Protein AF-A0A418XF45-F1 (afdb_monomer)

Organism: NCBI:txid2320866

Structure (mmCIF, N/CA/C/O backbone):
data_AF-A0A418XF45-F1
#
_entry.id   AF-A0A418XF45-F1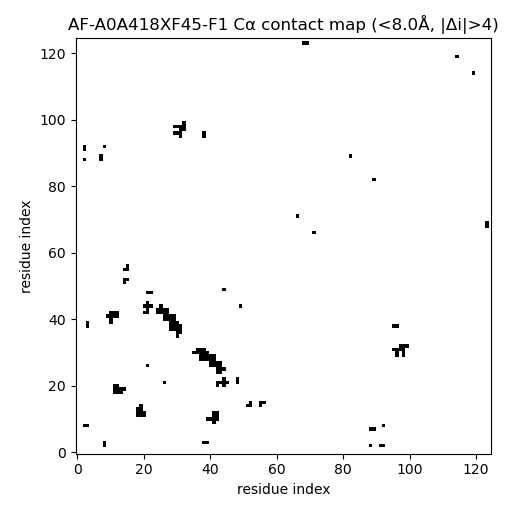
#
loop_
_atom_site.group_PDB
_atom_site.id
_atom_site.type_symbol
_atom_site.label_atom_id
_atom_site.label_alt_id
_atom_site.label_comp_id
_atom_site.label_asym_id
_atom_site.label_entity_id
_atom_site.label_seq_id
_atom_site.pdbx_PDB_ins_code
_atom_site.Cartn_x
_atom_site.Cartn_y
_atom_site.Cartn_z
_atom_site.occupancy
_atom_site.B_iso_or_equiv
_atom_site.auth_seq_id
_atom_site.auth_comp_id
_atom_site.auth_asym_id
_atom_site.auth_atom_id
_atom_site.pdbx_PDB_model_num
ATOM 1 N N . MET A 1 1 ? -7.158 18.958 14.782 1.00 51.38 1 MET A N 1
ATOM 2 C CA . MET A 1 1 ? -7.018 19.181 13.321 1.00 51.38 1 MET A CA 1
ATOM 3 C C . MET A 1 1 ? -7.508 17.939 12.588 1.00 51.38 1 MET A C 1
ATOM 5 O O . MET A 1 1 ? -6.947 16.880 12.859 1.00 51.38 1 MET A O 1
ATOM 9 N N . PRO A 1 2 ? -8.518 18.007 11.702 1.00 59.53 2 PRO A N 1
ATOM 10 C CA . PRO A 1 2 ? -9.042 16.804 11.065 1.00 59.53 2 PRO A CA 1
ATOM 11 C C . PRO A 1 2 ? -8.165 16.421 9.865 1.00 59.53 2 PRO A C 1
ATOM 13 O O . PRO A 1 2 ? -8.329 16.924 8.758 1.00 59.53 2 PRO A O 1
ATOM 16 N N . VAL A 1 3 ? -7.222 15.499 10.081 1.00 66.12 3 VAL A N 1
ATOM 17 C CA . VAL A 1 3 ? -6.449 14.834 9.007 1.00 66.12 3 VAL A CA 1
ATOM 18 C C . VAL A 1 3 ? -7.340 14.031 8.043 1.00 66.12 3 VAL A C 1
ATOM 20 O O . VAL A 1 3 ? -6.906 13.681 6.947 1.00 66.12 3 VAL A O 1
ATOM 23 N N . GLN A 1 4 ? -8.594 13.791 8.438 1.00 63.91 4 GLN A N 1
ATOM 24 C CA . GLN A 1 4 ? -9.606 12.984 7.753 1.00 63.91 4 GLN A CA 1
ATOM 25 C C . GLN A 1 4 ? -10.056 13.550 6.396 1.00 63.91 4 GLN A C 1
ATOM 27 O O . GLN A 1 4 ? -10.511 12.786 5.553 1.00 63.91 4 GLN A O 1
ATOM 32 N N . ASN A 1 5 ? -9.875 14.853 6.148 1.00 62.88 5 ASN A N 1
ATOM 33 C CA . ASN A 1 5 ? -10.313 15.515 4.909 1.00 62.88 5 ASN A CA 1
ATOM 34 C C . ASN A 1 5 ? -9.213 15.610 3.837 1.00 62.88 5 ASN A C 1
ATOM 36 O O . ASN A 1 5 ? -9.321 16.400 2.901 1.00 62.88 5 ASN A O 1
ATOM 40 N N . THR A 1 6 ? -8.128 14.844 3.971 1.00 79.81 6 THR A N 1
ATOM 41 C CA . THR A 1 6 ? -7.023 14.858 3.002 1.00 79.81 6 THR A CA 1
ATOM 42 C C . THR A 1 6 ? -7.075 13.635 2.095 1.00 79.81 6 THR A C 1
ATOM 44 O O . THR A 1 6 ? -7.392 12.536 2.540 1.00 79.81 6 THR A O 1
ATOM 47 N N . VAL A 1 7 ? -6.664 13.787 0.834 1.00 84.06 7 VAL A N 1
ATOM 48 C CA . VAL A 1 7 ? -6.526 12.656 -0.108 1.00 84.06 7 VAL A CA 1
ATOM 49 C C . VAL A 1 7 ? -5.495 11.608 0.340 1.00 84.06 7 VAL A C 1
ATOM 51 O O . VAL A 1 7 ? -5.468 10.504 -0.210 1.00 84.06 7 VAL A O 1
ATOM 54 N N . LEU A 1 8 ? -4.650 11.955 1.320 1.00 87.25 8 LEU A N 1
ATOM 55 C CA . LEU A 1 8 ? -3.663 11.079 1.953 1.00 87.25 8 LEU A CA 1
ATOM 56 C C . LEU A 1 8 ? -4.276 10.212 3.062 1.00 87.25 8 LEU A C 1
ATOM 58 O O . LEU A 1 8 ? -3.712 9.177 3.407 1.00 87.25 8 LEU A O 1
ATOM 62 N N . PHE A 1 9 ? -5.422 10.611 3.619 1.00 90.75 9 PHE A N 1
ATOM 63 C CA . PHE A 1 9 ? -6.143 9.820 4.605 1.00 90.75 9 PHE A CA 1
ATOM 64 C C . PHE A 1 9 ? -6.981 8.755 3.899 1.00 90.75 9 PHE A C 1
ATOM 66 O O . PHE A 1 9 ? -8.007 9.045 3.286 1.00 90.75 9 PHE A O 1
ATOM 73 N N . ARG A 1 10 ? -6.520 7.503 3.962 1.00 92.75 10 ARG A N 1
ATOM 74 C CA . ARG A 1 10 ? -7.161 6.363 3.300 1.00 92.75 10 ARG A CA 1
ATOM 75 C C . ARG A 1 10 ? -7.599 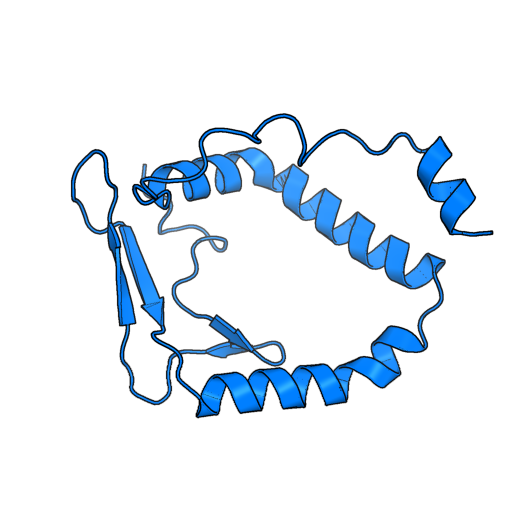5.323 4.319 1.00 92.75 10 ARG A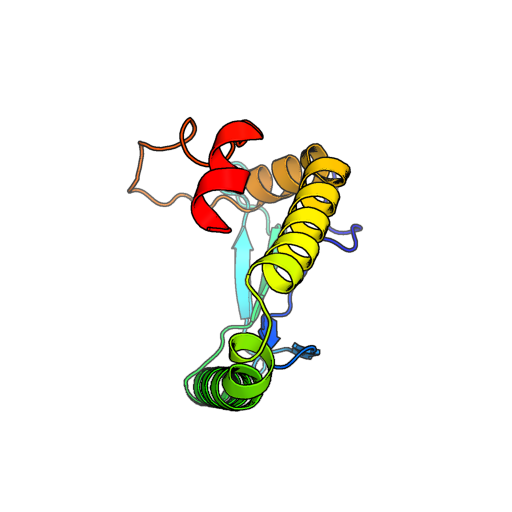 C 1
ATOM 77 O O . ARG A 1 10 ? -6.864 4.997 5.244 1.00 92.75 10 ARG A O 1
ATOM 84 N N . GLN A 1 11 ? -8.802 4.802 4.101 1.00 94.25 11 GLN A N 1
ATOM 85 C CA . GLN A 1 11 ? -9.446 3.761 4.913 1.00 94.25 11 GLN A CA 1
ATOM 86 C C . GLN A 1 11 ? -9.692 2.479 4.094 1.00 94.25 11 GLN A C 1
ATOM 88 O O . GLN A 1 11 ? -10.561 1.668 4.401 1.00 94.25 11 GLN A O 1
ATOM 93 N N . GLN A 1 12 ? -8.932 2.329 3.010 1.00 95.88 12 GLN A N 1
ATOM 94 C CA . GLN A 1 12 ? -8.970 1.237 2.041 1.00 95.88 12 GLN A CA 1
ATOM 95 C C . GLN A 1 12 ? -7.551 0.683 1.886 1.00 95.88 12 GLN A C 1
ATOM 97 O O . GLN A 1 12 ? -6.578 1.399 2.140 1.00 95.88 12 GLN A O 1
ATOM 102 N N . ALA A 1 13 ? -7.422 -0.571 1.461 1.00 96.31 13 ALA A N 1
ATOM 103 C CA . ALA A 1 13 ? -6.133 -1.122 1.050 1.00 96.31 13 ALA A CA 1
ATOM 104 C C . ALA A 1 13 ? -5.893 -0.830 -0.436 1.00 96.31 13 ALA A C 1
ATOM 106 O O . ALA A 1 13 ? -6.848 -0.637 -1.182 1.00 96.31 13 ALA A O 1
ATOM 107 N N . PHE A 1 14 ? -4.630 -0.815 -0.862 1.00 96.81 14 PHE A N 1
ATOM 108 C CA . PHE A 1 14 ? -4.266 -0.642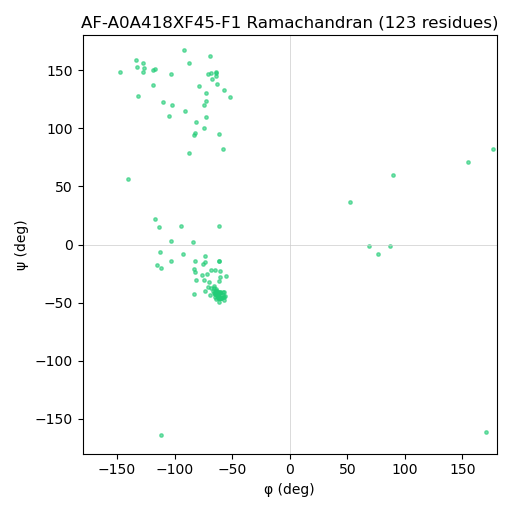 -2.267 1.00 96.81 14 PHE A CA 1
ATOM 109 C C . PHE A 1 14 ? -3.822 -1.985 -2.858 1.00 96.81 14 PHE A C 1
ATOM 111 O O . PHE A 1 14 ? -2.777 -2.505 -2.463 1.00 96.81 14 PHE A O 1
ATOM 118 N N . ILE A 1 15 ? -4.622 -2.564 -3.756 1.00 97.75 15 ILE A N 1
ATOM 119 C CA . ILE A 1 15 ? -4.376 -3.868 -4.391 1.00 97.75 15 ILE A CA 1
ATOM 120 C C . ILE A 1 15 ? -4.573 -3.708 -5.900 1.00 97.75 15 ILE A C 1
ATOM 122 O O . ILE A 1 15 ? -5.592 -3.189 -6.333 1.00 97.75 15 ILE A O 1
ATOM 126 N N . ASP A 1 16 ? -3.584 -4.139 -6.687 1.00 96.81 16 ASP A N 1
ATOM 127 C CA . ASP A 1 16 ? -3.615 -4.129 -8.163 1.00 96.81 16 ASP A CA 1
ATOM 128 C C . ASP A 1 16 ? -3.973 -2.772 -8.803 1.00 96.81 16 ASP A C 1
ATOM 130 O O . ASP A 1 16 ? -4.660 -2.695 -9.814 1.00 96.81 16 ASP A O 1
ATOM 134 N N . GLY A 1 17 ? -3.515 -1.670 -8.201 1.00 96.00 17 GLY A N 1
ATOM 135 C CA . GLY A 1 17 ? -3.808 -0.323 -8.703 1.00 96.00 17 GLY A CA 1
ATOM 136 C C . GLY A 1 17 ? -5.114 0.284 -8.183 1.00 96.00 17 GLY A C 1
ATOM 137 O O . GLY A 1 17 ? -5.394 1.445 -8.482 1.00 96.00 17 GLY A O 1
ATOM 138 N N . GLU A 1 18 ? -5.876 -0.445 -7.367 1.00 96.88 18 GLU A N 1
ATOM 139 C CA . GLU A 1 18 ? -7.198 -0.036 -6.897 1.00 96.88 18 GLU A CA 1
ATOM 140 C C . GLU A 1 18 ? -7.275 0.099 -5.374 1.00 96.88 18 GLU A C 1
ATOM 142 O O . GLU A 1 18 ? -6.590 -0.593 -4.618 1.00 96.88 18 GLU A O 1
ATOM 147 N N . TRP A 1 19 ? -8.149 0.998 -4.914 1.00 96.94 19 TRP A N 1
ATOM 148 C CA . TRP A 1 19 ? -8.487 1.137 -3.500 1.00 96.94 19 TRP A CA 1
ATOM 149 C C . TRP A 1 19 ? -9.683 0.252 -3.159 1.00 96.94 19 TRP A C 1
ATOM 151 O O . TRP A 1 19 ? -10.791 0.498 -3.632 1.00 96.94 19 TRP A O 1
ATOM 161 N N . VAL A 1 20 ? -9.470 -0.751 -2.310 1.00 96.81 20 VAL A N 1
ATOM 162 C CA . VAL A 1 20 ? -10.457 -1.801 -2.032 1.00 96.81 20 VAL A CA 1
ATOM 163 C C . VAL A 1 20 ? -10.742 -1.970 -0.537 1.00 96.81 20 VAL A C 1
ATOM 165 O O . VAL A 1 20 ? -9.896 -1.702 0.326 1.00 96.81 20 VAL A O 1
ATOM 168 N N . HIS A 1 21 ? -11.957 -2.426 -0.233 1.00 97.56 21 HIS A N 1
ATOM 169 C CA . HIS A 1 21 ? -12.357 -2.909 1.091 1.00 97.56 21 HIS A CA 1
ATOM 170 C C . HIS A 1 21 ? -12.140 -4.424 1.200 1.00 97.56 21 HIS A C 1
ATOM 172 O O . HIS A 1 21 ? -11.894 -5.089 0.198 1.00 97.56 21 HIS A O 1
ATOM 178 N N . ALA A 1 22 ? -12.216 -4.958 2.420 1.00 96.75 22 ALA A N 1
ATOM 179 C CA . ALA A 1 22 ? -12.193 -6.399 2.633 1.00 96.75 22 ALA A CA 1
ATOM 180 C C . ALA A 1 22 ? -13.469 -7.017 2.062 1.00 96.75 22 ALA A C 1
ATOM 182 O O . ALA A 1 22 ? -14.550 -6.447 2.225 1.00 96.75 22 ALA A O 1
ATOM 183 N N . ASP A 1 23 ? -13.357 -8.200 1.468 1.00 96.00 23 ASP A N 1
ATOM 184 C CA . ASP A 1 23 ? -14.490 -8.925 0.885 1.00 96.00 23 ASP A CA 1
ATOM 185 C C . ASP A 1 23 ? -15.526 -9.267 1.963 1.00 96.00 23 ASP A C 1
ATOM 187 O O . ASP A 1 23 ? -16.730 -9.273 1.725 1.00 96.00 23 ASP A O 1
ATOM 191 N N . SER A 1 24 ? -15.051 -9.489 3.191 1.00 95.50 24 SER A N 1
ATOM 192 C CA . SER A 1 24 ? -15.894 -9.717 4.368 1.00 95.50 24 SER A CA 1
ATOM 193 C C . SER A 1 24 ? -16.597 -8.459 4.899 1.00 95.50 24 SER A C 1
ATOM 195 O O . SER A 1 24 ? -17.399 -8.561 5.825 1.00 95.50 24 SER A O 1
ATOM 197 N N . GLY A 1 25 ? -16.244 -7.266 4.406 1.00 95.12 25 GLY A N 1
ATOM 198 C CA . GLY A 1 25 ? -16.675 -5.977 4.956 1.00 95.12 25 GLY A CA 1
ATOM 199 C C . GLY A 1 25 ? -16.091 -5.643 6.337 1.00 95.12 25 GLY A C 1
ATOM 200 O O . GLY A 1 25 ? -16.358 -4.567 6.871 1.00 95.12 25 GLY A O 1
ATOM 201 N N . GLN A 1 26 ? -15.286 -6.531 6.933 1.00 95.38 26 GLN A N 1
ATOM 202 C CA . GLN A 1 26 ? -14.707 -6.306 8.254 1.00 95.38 26 GLN A CA 1
ATOM 203 C C . GLN A 1 26 ? -13.630 -5.221 8.225 1.00 95.38 26 GLN A C 1
ATOM 205 O O . GLN A 1 26 ? -12.848 -5.090 7.279 1.00 95.38 26 GLN A O 1
ATOM 210 N N . VAL A 1 27 ? -13.539 -4.480 9.326 1.00 96.19 27 VAL A N 1
ATOM 211 C CA . VAL A 1 27 ? -12.573 -3.397 9.508 1.00 96.19 27 VAL A CA 1
ATOM 212 C C . VAL A 1 27 ? -11.878 -3.487 10.864 1.00 96.19 27 VAL A C 1
ATOM 214 O O . VAL A 1 27 ? -12.369 -4.107 11.806 1.00 96.19 27 VAL A O 1
ATOM 217 N N . ILE A 1 28 ? -10.716 -2.850 10.962 1.00 92.81 28 ILE A N 1
ATOM 218 C CA . ILE A 1 28 ? -9.957 -2.637 12.190 1.00 92.81 28 ILE A CA 1
ATOM 219 C C . ILE A 1 28 ? -10.034 -1.151 12.528 1.00 92.81 28 ILE A C 1
ATOM 221 O O . ILE A 1 28 ? -9.604 -0.304 11.743 1.00 92.81 28 ILE A O 1
ATOM 225 N N . THR A 1 29 ? -10.527 -0.834 13.722 1.00 91.44 29 THR A N 1
ATOM 226 C CA . THR A 1 29 ? -10.556 0.542 14.223 1.00 91.44 29 THR A CA 1
ATOM 227 C C . THR A 1 29 ? -9.155 1.012 14.618 1.00 91.44 29 THR A C 1
ATOM 229 O O . THR A 1 29 ? -8.419 0.357 15.375 1.00 91.44 29 THR A O 1
ATOM 232 N N . VAL A 1 30 ? -8.790 2.186 14.115 1.00 88.62 30 VAL A N 1
ATOM 233 C CA . VAL A 1 30 ? -7.585 2.924 14.485 1.00 88.62 30 VAL A CA 1
ATOM 234 C C . VAL A 1 30 ? -8.004 4.040 15.431 1.00 88.62 30 VAL A C 1
ATOM 236 O O . VAL A 1 30 ? -8.811 4.893 15.073 1.00 88.62 30 VAL A O 1
ATOM 239 N N . SER A 1 31 ? -7.460 4.024 16.643 1.00 84.50 31 SER A N 1
ATOM 240 C CA . SER A 1 31 ? -7.711 5.026 17.675 1.00 84.50 31 SER A CA 1
ATOM 241 C C . SER A 1 31 ? -6.433 5.779 18.026 1.00 84.50 31 SER A C 1
ATOM 243 O O . SER A 1 31 ? -5.328 5.238 17.925 1.00 84.50 31 SER A O 1
ATOM 245 N N . ASN A 1 32 ? -6.596 7.031 18.441 1.00 80.56 32 ASN A N 1
ATOM 246 C CA . ASN A 1 32 ? -5.525 7.861 18.961 1.00 80.56 32 ASN A CA 1
ATOM 247 C C . ASN A 1 32 ? -5.185 7.366 20.377 1.00 80.56 32 ASN A C 1
ATOM 249 O O . ASN A 1 32 ? -6.060 7.392 21.240 1.00 80.56 32 ASN A O 1
ATOM 253 N N . PRO A 1 33 ? -3.950 6.925 20.669 1.00 76.56 33 PRO A N 1
ATOM 254 C CA . PRO A 1 33 ? -3.617 6.412 21.998 1.00 76.56 33 PRO A CA 1
ATOM 255 C C . PRO A 1 33 ? -3.621 7.490 23.089 1.00 76.56 33 PRO A C 1
ATOM 257 O O . PRO A 1 33 ? -3.716 7.145 24.261 1.00 76.56 33 PRO A O 1
ATOM 260 N N . ALA A 1 34 ? -3.477 8.769 22.727 1.00 76.44 34 ALA A N 1
ATOM 261 C CA . ALA A 1 34 ? -3.411 9.866 23.686 1.00 76.44 34 ALA A CA 1
ATOM 262 C C . ALA A 1 34 ? -4.801 10.303 24.169 1.00 76.44 34 ALA A C 1
ATOM 264 O O . ALA A 1 34 ? -4.930 10.755 25.301 1.00 76.44 34 ALA A O 1
ATOM 265 N N . THR A 1 35 ? -5.829 10.169 23.324 1.00 81.38 35 THR A N 1
ATOM 266 C CA . THR A 1 35 ? -7.208 10.589 23.642 1.00 81.38 35 THR A CA 1
ATOM 267 C C . THR A 1 35 ? -8.198 9.427 23.716 1.00 81.38 35 THR A C 1
ATOM 269 O O . THR A 1 35 ? -9.284 9.582 24.259 1.00 81.38 35 THR A O 1
ATOM 272 N N . GLY A 1 36 ? -7.852 8.260 23.168 1.00 79.56 36 GLY A N 1
ATOM 273 C CA . GLY A 1 36 ? -8.756 7.118 23.00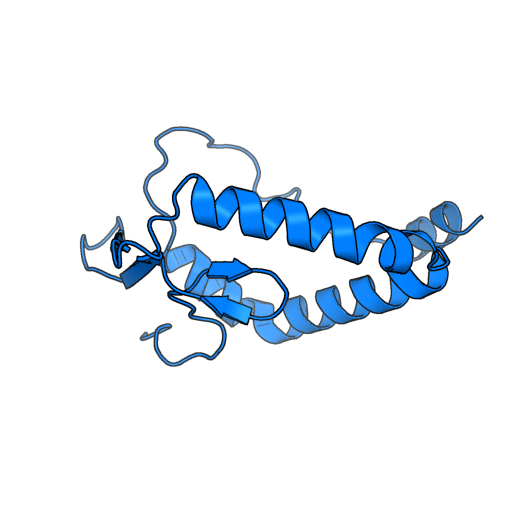3 1.00 79.56 36 GLY A CA 1
ATOM 274 C C . GLY A 1 36 ? -9.744 7.262 21.839 1.00 79.56 36 GLY A C 1
ATOM 275 O O . GLY A 1 36 ? -10.422 6.297 21.492 1.00 79.56 36 GLY A O 1
ATOM 276 N N . GLU A 1 37 ? -9.813 8.432 21.202 1.00 84.62 37 GLU A N 1
ATOM 277 C CA . GLU A 1 37 ? -10.776 8.721 20.139 1.00 84.62 37 GLU A CA 1
ATOM 278 C C . GLU A 1 37 ? -10.494 7.915 18.868 1.00 84.62 37 GLU A C 1
ATOM 280 O O . GLU A 1 37 ? -9.345 7.641 18.511 1.00 84.62 37 GLU A O 1
ATOM 285 N N . THR A 1 38 ? -11.556 7.565 18.142 1.00 87.56 38 THR A N 1
ATOM 286 C CA . THR A 1 38 ? -11.428 6.886 16.850 1.00 87.56 38 THR A CA 1
ATOM 287 C C . THR A 1 38 ? -10.933 7.859 15.784 1.00 87.56 38 THR A C 1
ATOM 289 O O . THR A 1 38 ? -11.556 8.880 15.510 1.00 87.56 38 THR A O 1
ATOM 292 N N . VAL A 1 39 ? -9.816 7.508 15.152 1.00 87.62 39 VAL A N 1
ATOM 293 C CA . VAL A 1 39 ? -9.216 8.243 14.032 1.00 87.62 39 VAL A CA 1
ATOM 294 C C . VAL A 1 39 ? -9.886 7.846 12.720 1.00 87.62 39 VAL A C 1
ATOM 296 O O . VAL A 1 39 ? -10.170 8.706 11.888 1.00 87.62 39 VAL A O 1
ATOM 299 N N . GLY A 1 40 ? -10.127 6.544 12.548 1.00 89.62 40 GLY A N 1
ATOM 300 C CA . GLY A 1 40 ? -10.727 5.943 11.363 1.00 89.62 40 GLY A CA 1
ATOM 301 C C . GLY A 1 40 ? -10.639 4.420 11.400 1.00 89.62 40 GLY A C 1
ATOM 302 O O . GLY A 1 40 ? -10.420 3.813 12.450 1.00 89.62 40 GLY A O 1
ATOM 303 N N . THR A 1 41 ? -10.791 3.800 10.239 1.00 92.94 41 THR A N 1
ATOM 304 C CA . THR A 1 41 ? -10.807 2.347 10.064 1.00 92.94 41 THR A CA 1
ATOM 305 C C . THR A 1 41 ? -9.908 1.921 8.909 1.00 92.94 41 THR A C 1
ATOM 307 O O . THR A 1 41 ? -9.663 2.690 7.983 1.00 92.94 41 THR A O 1
ATOM 310 N N . VAL A 1 42 ? -9.394 0.695 8.967 1.00 94.75 42 VAL A N 1
ATOM 311 C CA . VAL A 1 42 ? -8.694 0.049 7.846 1.00 94.75 42 VAL A CA 1
ATOM 312 C C . VAL A 1 42 ? -9.309 -1.325 7.584 1.00 94.75 42 VAL A C 1
ATOM 314 O O . VAL A 1 42 ? -9.767 -1.953 8.540 1.00 94.75 42 VAL A O 1
ATOM 317 N N . PRO A 1 43 ? -9.342 -1.832 6.341 1.00 96.94 43 PRO A N 1
ATOM 318 C CA . PRO A 1 43 ? -9.949 -3.128 6.064 1.00 96.94 43 PRO A CA 1
ATOM 319 C C . PRO A 1 43 ? -9.218 -4.265 6.780 1.00 96.94 43 PRO A C 1
ATOM 321 O O . PRO A 1 43 ? -7.985 -4.310 6.804 1.00 96.94 43 PRO A O 1
ATOM 324 N N . ARG A 1 44 ? -9.975 -5.212 7.336 1.00 96.00 44 ARG A N 1
ATOM 325 C CA . ARG A 1 44 ? -9.429 -6.444 7.909 1.00 96.00 44 ARG A CA 1
ATOM 326 C C . ARG A 1 44 ? -9.302 -7.495 6.806 1.00 96.00 44 ARG A C 1
ATOM 328 O O . ARG A 1 44 ? -10.152 -8.371 6.684 1.00 96.00 44 ARG A O 1
ATOM 335 N N . MET A 1 45 ? -8.254 -7.370 5.995 1.00 96.19 45 MET A N 1
ATOM 336 C CA . MET A 1 45 ? -8.001 -8.289 4.881 1.00 96.19 45 MET A CA 1
ATOM 337 C C . MET A 1 45 ? -7.725 -9.718 5.358 1.00 96.19 45 MET A C 1
ATOM 339 O O . MET A 1 45 ? -7.108 -9.924 6.408 1.00 96.19 45 MET A O 1
ATOM 343 N N . GLY A 1 46 ? -8.185 -10.693 4.573 1.00 95.06 46 GLY A N 1
ATOM 344 C CA . GLY A 1 46 ? -7.996 -12.117 4.804 1.00 95.06 46 GLY A CA 1
ATOM 345 C C . GLY A 1 46 ? -7.077 -12.771 3.771 1.00 95.06 46 GLY A C 1
ATOM 346 O O . GLY A 1 46 ? -6.319 -12.118 3.046 1.00 95.06 46 GLY A O 1
ATOM 347 N N . ALA A 1 47 ? -7.128 -14.105 3.727 1.00 97.06 47 ALA A N 1
ATOM 348 C CA . ALA A 1 47 ? -6.299 -14.899 2.823 1.00 97.06 47 ALA A CA 1
ATOM 349 C C . ALA A 1 47 ? -6.610 -14.599 1.349 1.00 97.06 47 ALA A C 1
ATOM 351 O O . ALA A 1 47 ? -5.689 -14.447 0.555 1.00 97.06 47 ALA A O 1
ATOM 352 N N . THR A 1 48 ? -7.887 -14.448 0.996 1.00 96.50 48 THR A N 1
ATOM 353 C CA . THR A 1 48 ? -8.337 -14.225 -0.385 1.00 96.50 48 THR A CA 1
ATOM 354 C C . THR A 1 48 ? -7.783 -12.930 -0.974 1.00 96.50 48 THR A C 1
ATOM 356 O O . THR A 1 48 ? -7.201 -12.935 -2.058 1.00 96.50 48 THR A O 1
ATOM 359 N N . GLU A 1 49 ? -7.908 -11.811 -0.261 1.00 97.12 49 GLU A N 1
ATOM 360 C CA . GLU A 1 49 ? -7.375 -10.520 -0.706 1.00 97.12 49 GLU A CA 1
ATOM 361 C C . GLU A 1 49 ? -5.845 -10.540 -0.766 1.00 97.12 49 GLU A C 1
ATOM 363 O O . GLU A 1 49 ? -5.250 -9.992 -1.694 1.00 97.12 49 GLU A O 1
ATOM 368 N N . THR A 1 50 ? -5.204 -11.244 0.173 1.00 97.06 50 THR A N 1
ATOM 369 C CA . THR A 1 50 ? -3.750 -11.450 0.161 1.00 97.06 50 THR A CA 1
ATOM 370 C C . THR A 1 50 ? -3.305 -12.242 -1.072 1.00 97.06 50 THR A C 1
ATOM 372 O O . THR A 1 50 ? -2.347 -11.846 -1.733 1.00 97.06 50 THR A O 1
ATOM 375 N N . CYS A 1 51 ? -4.013 -13.316 -1.436 1.00 97.88 51 CYS A N 1
ATOM 376 C CA . CYS A 1 51 ? -3.751 -14.076 -2.660 1.00 97.88 51 CYS A CA 1
ATOM 377 C C . CYS A 1 51 ? -3.890 -13.193 -3.907 1.00 97.88 51 CYS A C 1
ATOM 379 O O . CYS A 1 51 ? -2.970 -13.166 -4.724 1.00 97.88 51 CYS A O 1
ATOM 381 N N . ARG A 1 52 ? -4.960 -12.389 -4.011 1.00 97.56 52 ARG A N 1
ATOM 382 C CA . ARG A 1 52 ? -5.133 -11.430 -5.120 1.00 97.56 52 ARG A CA 1
ATOM 383 C C . ARG A 1 52 ? -3.977 -10.432 -5.214 1.00 97.56 52 ARG A C 1
ATOM 385 O O . ARG A 1 52 ? -3.499 -10.155 -6.312 1.00 97.56 52 ARG A O 1
ATOM 392 N N . ALA A 1 53 ? -3.491 -9.927 -4.079 1.00 97.56 53 ALA A N 1
ATOM 393 C CA . ALA A 1 53 ? -2.341 -9.026 -4.046 1.00 97.56 53 ALA A CA 1
ATOM 394 C C . ALA A 1 53 ? -1.041 -9.706 -4.510 1.00 97.56 53 ALA A C 1
ATOM 396 O O . ALA A 1 53 ? -0.267 -9.103 -5.255 1.00 97.56 53 ALA A O 1
ATOM 397 N N . ILE A 1 54 ? -0.812 -10.964 -4.118 1.00 98.12 54 ILE A N 1
ATOM 398 C CA . ILE A 1 54 ? 0.346 -11.755 -4.563 1.00 98.12 54 ILE A CA 1
ATOM 399 C C . ILE A 1 54 ? 0.280 -12.001 -6.072 1.00 98.12 54 ILE A C 1
ATOM 401 O O . ILE A 1 54 ? 1.265 -11.795 -6.779 1.00 98.12 54 ILE A O 1
ATOM 405 N N . GLU A 1 55 ? -0.878 -12.410 -6.584 1.00 98.25 55 GLU A N 1
ATOM 406 C CA . GLU A 1 55 ? -1.074 -12.640 -8.014 1.00 98.25 55 GLU A CA 1
ATOM 407 C C . GLU A 1 55 ? -0.875 -11.359 -8.830 1.00 98.25 55 GLU A C 1
ATOM 409 O O . GLU A 1 55 ? -0.188 -11.388 -9.850 1.00 98.25 55 GLU A O 1
ATOM 414 N N . ALA A 1 56 ? -1.406 -10.227 -8.364 1.00 98.31 56 ALA A N 1
ATOM 415 C CA . ALA A 1 56 ? -1.193 -8.920 -8.980 1.00 98.31 56 ALA A CA 1
ATOM 416 C C . ALA A 1 56 ? 0.294 -8.535 -9.017 1.00 98.31 56 ALA A C 1
ATOM 418 O O . ALA A 1 56 ? 0.815 -8.150 -10.066 1.00 98.31 56 ALA A O 1
ATOM 419 N N . ALA A 1 57 ? 1.012 -8.712 -7.903 1.00 97.75 57 ALA A N 1
ATOM 420 C CA . ALA A 1 57 ? 2.450 -8.466 -7.847 1.00 97.75 57 ALA A CA 1
ATOM 421 C C . ALA A 1 57 ? 3.225 -9.367 -8.826 1.00 97.75 57 ALA A C 1
ATOM 423 O O . ALA A 1 57 ? 4.111 -8.888 -9.537 1.00 97.75 57 ALA A O 1
ATOM 424 N N . ASN A 1 58 ? 2.853 -10.648 -8.925 1.00 98.25 58 ASN A N 1
ATOM 425 C CA . ASN A 1 58 ? 3.443 -11.587 -9.880 1.00 98.25 58 ASN A CA 1
ATOM 426 C C . ASN A 1 58 ? 3.175 -11.179 -11.336 1.00 98.25 58 ASN A C 1
ATOM 428 O O . ASN A 1 58 ? 4.087 -11.258 -12.158 1.00 98.25 58 ASN A O 1
ATOM 432 N N . ARG A 1 59 ? 1.967 -10.695 -11.659 1.00 98.38 59 ARG A N 1
ATOM 433 C CA . ARG A 1 59 ? 1.638 -10.168 -12.996 1.00 98.38 59 ARG A CA 1
ATOM 434 C C . ARG A 1 59 ? 2.425 -8.902 -13.337 1.00 98.38 59 ARG A C 1
ATOM 436 O O . ARG A 1 59 ? 2.842 -8.738 -14.480 1.00 98.38 59 ARG A O 1
ATOM 443 N N . ALA A 1 60 ? 2.650 -8.020 -12.365 1.00 97.94 60 ALA A N 1
ATOM 444 C CA . ALA A 1 60 ? 3.379 -6.769 -12.570 1.00 97.94 60 ALA A CA 1
ATOM 445 C C . ALA A 1 60 ? 4.907 -6.960 -12.672 1.00 97.94 60 ALA A C 1
ATOM 447 O O . ALA A 1 60 ? 5.597 -6.158 -13.312 1.00 97.94 60 ALA A O 1
ATOM 448 N N . LEU A 1 61 ? 5.452 -8.018 -12.060 1.00 97.94 61 LEU A N 1
ATOM 449 C CA . LEU A 1 61 ? 6.894 -8.241 -11.945 1.00 97.94 61 LEU A CA 1
ATOM 450 C C . LEU A 1 61 ? 7.640 -8.288 -13.295 1.00 97.94 61 LEU A C 1
ATOM 452 O O . LEU A 1 61 ? 8.686 -7.641 -13.377 1.00 97.94 61 LEU A O 1
ATOM 456 N N . PRO A 1 62 ? 7.176 -8.986 -14.354 1.00 98.31 62 PRO A N 1
ATOM 457 C CA . PRO A 1 62 ? 7.875 -9.021 -15.640 1.00 98.31 62 PRO A CA 1
ATOM 458 C C . PRO A 1 62 ? 8.083 -7.634 -16.259 1.00 98.31 62 PRO A C 1
ATOM 460 O O . PRO A 1 62 ? 9.193 -7.321 -16.682 1.00 98.31 62 PRO A O 1
ATOM 463 N N . ALA A 1 63 ? 7.050 -6.788 -16.251 1.00 98.00 63 ALA A N 1
ATOM 464 C CA . ALA A 1 63 ? 7.128 -5.432 -16.792 1.00 98.00 63 ALA A CA 1
ATOM 465 C C . ALA A 1 63 ? 7.980 -4.506 -15.909 1.00 98.00 63 ALA A C 1
ATOM 467 O O . ALA A 1 63 ? 8.715 -3.660 -16.409 1.00 98.00 63 ALA A O 1
ATOM 468 N N . TRP A 1 64 ? 7.919 -4.668 -14.584 1.00 97.75 64 TRP A N 1
ATOM 469 C CA . TRP A 1 64 ? 8.748 -3.883 -13.669 1.00 97.75 64 TRP A CA 1
ATOM 470 C C . TRP A 1 64 ? 10.234 -4.251 -13.764 1.00 97.75 64 TRP A C 1
ATOM 472 O O . TRP A 1 64 ? 11.102 -3.374 -13.788 1.00 97.75 64 TRP A O 1
ATOM 482 N N . ARG A 1 65 ? 10.545 -5.551 -13.825 1.00 97.19 65 ARG A N 1
ATOM 483 C CA . ARG A 1 65 ? 11.929 -6.041 -13.860 1.00 97.19 65 ARG A CA 1
ATOM 484 C C . ARG A 1 65 ? 12.617 -5.764 -15.197 1.00 97.19 65 ARG A C 1
ATOM 486 O O . ARG A 1 65 ? 13.840 -5.686 -15.214 1.00 97.19 65 ARG A O 1
ATOM 493 N N . SER A 1 66 ? 11.860 -5.626 -16.290 1.00 98.00 66 SER A N 1
ATOM 494 C CA . SER A 1 66 ? 12.411 -5.292 -17.610 1.00 98.00 66 SER A CA 1
ATOM 495 C C . SER A 1 66 ? 12.848 -3.832 -17.729 1.00 98.00 66 SER A C 1
ATOM 497 O O . SER A 1 66 ? 13.568 -3.500 -18.665 1.00 98.00 66 SER A O 1
ATOM 499 N N . LEU A 1 67 ? 12.434 -2.961 -16.802 1.00 98.00 67 LEU A N 1
ATOM 500 C CA . LEU A 1 67 ? 12.907 -1.580 -16.757 1.00 98.00 67 LEU A CA 1
ATOM 501 C C . LEU A 1 67 ? 14.413 -1.529 -16.482 1.00 98.00 67 LEU A C 1
ATOM 503 O O . LEU A 1 67 ? 14.964 -2.318 -15.709 1.00 98.00 67 LEU A O 1
ATOM 507 N N . THR A 1 68 ? 15.079 -0.530 -17.041 1.00 98.06 68 THR A N 1
ATOM 508 C CA . THR A 1 68 ? 16.459 -0.189 -16.694 1.00 98.06 68 THR A CA 1
ATOM 509 C C . THR A 1 68 ? 16.549 0.383 -15.276 1.00 98.06 68 THR A C 1
ATOM 511 O O . THR A 1 68 ? 15.568 0.858 -14.691 1.00 98.06 68 THR A O 1
ATOM 514 N N . ALA A 1 69 ? 17.759 0.388 -14.708 1.00 97.12 69 ALA A N 1
ATOM 515 C CA . ALA A 1 69 ? 18.011 1.036 -13.421 1.00 97.12 69 ALA A CA 1
ATOM 516 C C . ALA A 1 69 ? 17.617 2.526 -13.442 1.00 97.12 69 ALA A C 1
ATOM 518 O O . ALA A 1 69 ? 16.980 3.004 -12.503 1.00 97.12 69 ALA A O 1
ATOM 519 N N . LYS A 1 70 ? 17.911 3.232 -14.544 1.00 96.94 70 LYS A N 1
ATOM 520 C CA . LYS A 1 70 ? 17.572 4.649 -14.728 1.00 96.94 70 LYS A CA 1
ATOM 521 C C . LYS A 1 70 ? 16.060 4.886 -14.717 1.00 96.94 70 LYS A C 1
ATOM 523 O O . LYS A 1 70 ? 15.592 5.782 -14.021 1.00 96.94 70 LYS A O 1
ATOM 528 N N . GLU A 1 71 ? 15.282 4.075 -15.429 1.00 97.94 71 GLU A N 1
ATOM 529 C CA . GLU A 1 71 ? 13.819 4.220 -15.463 1.00 97.94 71 GLU A CA 1
ATOM 530 C C . GLU A 1 71 ? 13.181 3.972 -14.094 1.00 97.94 71 GLU A C 1
ATOM 532 O O . GLU A 1 71 ? 12.284 4.715 -13.684 1.00 97.94 71 GLU A O 1
ATOM 537 N N . ARG A 1 72 ? 13.666 2.970 -13.346 1.00 97.94 72 ARG A N 1
ATOM 538 C CA . ARG A 1 72 ? 13.227 2.757 -11.958 1.00 97.94 72 ARG A CA 1
ATOM 539 C C . ARG A 1 72 ? 13.609 3.935 -11.064 1.00 97.94 72 ARG A C 1
ATOM 541 O O . ARG A 1 72 ? 12.774 4.383 -10.279 1.00 97.94 72 ARG A O 1
ATOM 548 N N . ALA A 1 73 ? 14.824 4.467 -11.205 1.00 97.38 73 ALA A N 1
ATOM 549 C CA . ALA A 1 73 ? 15.293 5.609 -10.424 1.00 97.38 73 ALA A CA 1
ATOM 550 C C . ALA A 1 73 ? 14.424 6.855 -10.645 1.00 97.38 73 ALA A C 1
ATOM 552 O O . ALA A 1 73 ? 14.055 7.503 -9.671 1.00 97.38 73 ALA A O 1
ATOM 553 N N . VAL A 1 74 ? 14.014 7.148 -11.886 1.00 98.12 74 VAL A N 1
ATOM 554 C CA . VAL A 1 74 ? 13.100 8.268 -12.183 1.00 98.12 74 VAL A CA 1
ATOM 555 C C . VAL A 1 74 ? 11.760 8.098 -11.460 1.00 98.12 74 VAL A C 1
ATOM 557 O O . VAL A 1 74 ? 11.280 9.032 -10.818 1.00 98.12 74 VAL A O 1
ATOM 560 N N . LYS A 1 75 ? 11.167 6.897 -11.504 1.00 97.88 75 LYS A N 1
ATOM 561 C CA . LYS A 1 75 ? 9.891 6.616 -10.822 1.00 97.88 75 LYS A CA 1
ATOM 562 C C . LYS A 1 75 ? 10.015 6.773 -9.301 1.00 97.88 75 LYS A C 1
ATOM 564 O O . LYS A 1 75 ? 9.170 7.414 -8.680 1.00 97.88 75 LYS A O 1
ATOM 569 N N . LEU A 1 76 ? 11.086 6.242 -8.708 1.00 97.38 76 LEU A N 1
ATOM 570 C CA . LEU A 1 76 ? 11.345 6.347 -7.267 1.00 97.38 76 LEU A CA 1
ATOM 571 C C . LEU A 1 76 ? 11.680 7.781 -6.831 1.00 97.38 76 LEU A C 1
ATOM 573 O O . LEU A 1 76 ? 11.224 8.219 -5.776 1.00 97.38 76 LEU A O 1
ATOM 577 N N . ARG A 1 77 ? 12.420 8.542 -7.648 1.00 95.88 77 ARG A N 1
ATOM 578 C CA . ARG A 1 77 ? 12.697 9.966 -7.408 1.00 95.88 77 ARG A CA 1
ATOM 579 C C . ARG A 1 77 ? 11.406 10.771 -7.396 1.00 95.88 77 ARG A C 1
ATOM 581 O O . ARG A 1 77 ? 11.183 11.532 -6.459 1.00 95.88 77 ARG A O 1
ATOM 588 N N . ARG A 1 78 ? 10.522 10.540 -8.369 1.00 97.38 78 ARG A N 1
ATOM 589 C CA . ARG A 1 78 ? 9.219 11.207 -8.404 1.00 97.38 78 ARG A CA 1
ATOM 590 C C . ARG A 1 78 ? 8.385 10.892 -7.163 1.00 97.38 78 ARG A C 1
ATOM 592 O O . ARG A 1 78 ? 7.750 11.785 -6.608 1.00 97.38 78 ARG A O 1
ATOM 599 N N . TRP A 1 79 ? 8.400 9.641 -6.705 1.00 96.69 79 TRP A N 1
ATOM 600 C CA . TRP A 1 79 ? 7.717 9.268 -5.468 1.00 96.69 79 TRP A CA 1
ATOM 601 C C . TRP A 1 79 ? 8.297 10.001 -4.251 1.00 96.69 79 TRP A C 1
ATOM 603 O O . TRP A 1 79 ? 7.537 10.567 -3.467 1.00 96.69 79 TRP A O 1
ATOM 613 N N . PHE A 1 80 ? 9.626 10.085 -4.141 1.00 94.06 80 PHE A N 1
ATOM 614 C CA . PHE A 1 80 ? 10.289 10.867 -3.096 1.00 94.06 80 PHE A CA 1
ATOM 615 C C . PHE A 1 80 ? 9.875 12.344 -3.117 1.00 94.06 80 PHE A C 1
ATOM 617 O O . PHE A 1 80 ? 9.531 12.892 -2.074 1.00 94.06 80 PHE A O 1
ATOM 624 N N . GLU A 1 81 ? 9.875 12.991 -4.284 1.00 95.31 81 GLU A N 1
ATOM 625 C CA . GLU A 1 81 ? 9.468 14.397 -4.411 1.00 95.31 81 GLU A CA 1
ATOM 626 C C . GLU A 1 81 ? 8.039 14.614 -3.908 1.00 95.31 81 GLU A C 1
ATOM 628 O O . GLU A 1 81 ? 7.778 15.558 -3.165 1.00 95.31 81 GLU A O 1
ATOM 633 N N . LEU A 1 82 ? 7.120 13.708 -4.262 1.00 94.00 82 LEU A N 1
ATOM 634 C CA . LEU A 1 82 ? 5.737 13.750 -3.791 1.00 94.00 82 LEU A CA 1
ATOM 635 C C . LEU A 1 82 ? 5.645 13.569 -2.272 1.00 94.00 82 LEU A C 1
ATOM 637 O O . LEU A 1 82 ? 4.840 14.244 -1.631 1.00 94.00 82 LEU A O 1
ATOM 641 N N . MET A 1 83 ? 6.467 12.698 -1.683 1.00 90.56 83 MET A N 1
ATOM 642 C CA . MET A 1 83 ? 6.526 12.534 -0.228 1.00 90.56 83 MET A CA 1
ATOM 643 C C . MET A 1 83 ? 7.036 13.801 0.462 1.00 90.56 83 MET A C 1
ATOM 645 O O . MET A 1 83 ? 6.428 14.237 1.436 1.00 90.56 83 MET A O 1
ATOM 649 N N . MET A 1 84 ? 8.100 14.421 -0.059 1.00 91.06 84 MET A N 1
ATOM 650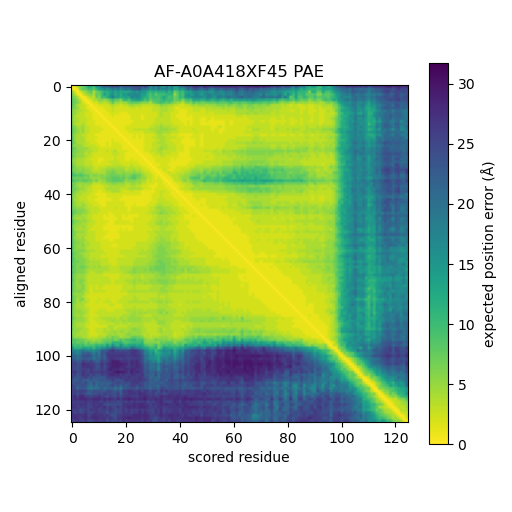 C CA . MET A 1 84 ? 8.660 15.657 0.498 1.00 91.06 84 MET A CA 1
ATOM 651 C C . MET A 1 84 ? 7.688 16.832 0.378 1.00 91.06 84 MET A C 1
ATOM 653 O O . MET A 1 84 ? 7.477 17.551 1.350 1.00 91.06 84 MET A O 1
ATOM 657 N N . ALA A 1 85 ? 7.012 16.972 -0.765 1.00 89.62 85 ALA A N 1
ATOM 658 C CA . ALA A 1 85 ? 5.978 17.989 -0.961 1.00 89.62 85 ALA A CA 1
ATOM 659 C C . ALA A 1 85 ? 4.798 17.847 0.022 1.00 89.62 85 ALA A C 1
ATOM 661 O O . ALA A 1 85 ? 4.091 18.815 0.281 1.00 89.62 85 ALA A O 1
ATOM 662 N N . ASN A 1 86 ? 4.587 16.650 0.585 1.00 87.75 86 ASN A N 1
ATOM 663 C CA . ASN A 1 86 ? 3.508 16.347 1.528 1.00 87.75 86 ASN A CA 1
ATOM 664 C C . ASN A 1 86 ? 4.015 16.006 2.944 1.00 87.75 86 ASN A C 1
ATOM 666 O O . ASN A 1 86 ? 3.255 15.469 3.756 1.00 87.75 86 ASN A O 1
ATOM 670 N N . GLN A 1 87 ? 5.278 16.311 3.263 1.00 86.50 87 GLN A N 1
ATOM 671 C CA . GLN A 1 87 ? 5.955 15.837 4.475 1.00 86.50 87 GLN A CA 1
ATOM 672 C C . GLN A 1 87 ? 5.202 16.198 5.761 1.00 86.50 87 GLN A C 1
ATOM 674 O O . GLN A 1 87 ? 5.022 15.346 6.631 1.00 86.50 87 GLN A O 1
ATOM 679 N N . GLU A 1 88 ? 4.712 17.432 5.887 1.00 82.62 88 GLU A N 1
ATOM 680 C CA . GLU A 1 88 ? 3.977 17.852 7.082 1.00 82.62 88 GLU A CA 1
ATOM 681 C C . GLU A 1 88 ? 2.638 17.124 7.247 1.00 82.62 88 GLU A C 1
ATOM 683 O O . GLU A 1 88 ? 2.252 16.752 8.357 1.00 82.62 88 GLU A O 1
ATOM 688 N N . ALA A 1 89 ? 1.909 16.917 6.147 1.00 85.00 89 ALA A N 1
ATOM 689 C CA . ALA A 1 89 ? 0.639 16.204 6.169 1.00 85.00 89 ALA A CA 1
ATOM 690 C C . ALA A 1 89 ? 0.849 14.734 6.563 1.00 85.00 89 ALA A C 1
ATOM 692 O O . ALA A 1 89 ? 0.111 14.211 7.401 1.00 85.00 89 ALA A O 1
ATOM 693 N N . LEU A 1 90 ? 1.904 14.103 6.037 1.00 85.56 90 LEU A N 1
ATOM 694 C CA . LEU A 1 90 ? 2.320 12.753 6.417 1.00 85.56 90 LEU A CA 1
ATOM 695 C C . LEU A 1 90 ? 2.758 12.678 7.888 1.00 85.56 90 LEU A C 1
ATOM 697 O O . LEU A 1 90 ? 2.358 11.753 8.593 1.00 85.56 90 LEU A O 1
ATOM 701 N N . ALA A 1 91 ? 3.507 13.665 8.388 1.00 83.81 91 ALA A N 1
ATOM 702 C CA . ALA A 1 91 ? 3.927 13.721 9.790 1.00 83.81 91 ALA A CA 1
ATOM 703 C C . ALA A 1 91 ? 2.727 13.826 10.750 1.00 83.81 91 ALA A C 1
ATOM 705 O O . ALA A 1 91 ? 2.664 13.119 11.763 1.00 83.81 91 ALA A O 1
ATOM 706 N N . ARG A 1 92 ? 1.731 14.656 10.407 1.00 82.44 92 ARG A N 1
ATOM 707 C CA . ARG A 1 92 ? 0.464 14.749 11.152 1.00 82.44 92 ARG A CA 1
ATOM 708 C C . ARG A 1 92 ? -0.289 13.419 11.138 1.00 82.44 92 ARG A C 1
ATOM 710 O O . ARG A 1 92 ? -0.708 12.953 12.196 1.00 82.44 92 ARG A O 1
ATOM 717 N N . LEU A 1 93 ? -0.406 12.777 9.974 1.00 83.25 93 LEU A N 1
ATOM 718 C CA . LEU A 1 93 ? -1.074 11.480 9.837 1.00 83.25 93 LEU A CA 1
ATOM 719 C C . LEU A 1 93 ? -0.399 10.392 10.687 1.00 83.25 93 LEU A C 1
ATOM 721 O O . LEU A 1 93 ? -1.076 9.672 11.420 1.00 83.25 93 LEU A O 1
ATOM 725 N N . MET A 1 94 ? 0.935 10.315 10.649 1.00 80.44 94 MET A N 1
ATOM 726 C CA . MET A 1 94 ? 1.711 9.380 11.466 1.00 80.44 94 MET A CA 1
ATOM 727 C C . MET A 1 94 ? 1.513 9.604 12.966 1.00 80.44 94 MET A C 1
ATOM 729 O O . MET A 1 94 ? 1.411 8.637 13.716 1.00 80.44 94 MET A O 1
ATOM 733 N N . THR A 1 95 ? 1.458 10.862 13.409 1.00 77.06 95 THR A N 1
ATOM 734 C CA . THR A 1 95 ? 1.295 11.207 14.831 1.00 77.06 95 THR A CA 1
ATOM 735 C C . THR A 1 95 ? -0.055 10.738 15.361 1.00 77.06 95 THR A C 1
ATOM 737 O O . THR A 1 95 ? -0.130 10.167 16.444 1.00 77.06 95 THR A O 1
ATOM 740 N N . VAL A 1 96 ? -1.109 10.928 14.568 1.00 70.88 96 VAL A N 1
ATOM 741 C CA . VAL A 1 96 ? -2.479 10.561 14.935 1.00 70.88 96 VAL A CA 1
ATOM 742 C C . VAL A 1 96 ? -2.692 9.040 14.893 1.00 70.88 96 VAL A C 1
ATOM 744 O O . VAL A 1 96 ? -3.352 8.488 15.770 1.00 70.88 96 VAL A O 1
ATOM 747 N N . ALA A 1 97 ? -2.126 8.349 13.899 1.00 59.75 97 ALA A N 1
ATOM 748 C CA . ALA A 1 97 ? -2.321 6.909 13.707 1.00 59.75 97 ALA A CA 1
ATOM 749 C C . ALA A 1 97 ? -1.420 6.025 14.584 1.00 59.75 97 ALA A C 1
ATOM 751 O O . ALA A 1 97 ? -1.650 4.816 14.671 1.00 59.75 97 ALA A O 1
ATOM 752 N N . ARG A 1 98 ? -0.371 6.585 15.202 1.00 61.31 98 ARG A N 1
ATOM 753 C CA . ARG A 1 98 ? 0.596 5.825 16.000 1.00 61.31 98 ARG A CA 1
ATOM 754 C C . ARG A 1 98 ? -0.100 5.157 17.183 1.00 61.31 98 ARG A C 1
ATOM 756 O O . ARG A 1 98 ? -0.217 5.751 18.240 1.00 61.31 98 ARG A O 1
ATOM 763 N N . LYS A 1 99 ? -0.500 3.892 17.046 1.00 53.84 99 LYS A N 1
ATOM 764 C CA . LYS A 1 99 ? -0.867 3.048 18.188 1.00 53.84 99 LYS A CA 1
ATOM 765 C C . LYS A 1 99 ? 0.347 2.813 19.089 1.00 53.84 99 LYS A C 1
ATOM 767 O O . LYS A 1 99 ? 1.484 2.714 18.620 1.00 53.84 99 LYS A O 1
ATOM 772 N N . GLY A 1 100 ? 0.066 2.665 20.385 1.00 42.56 100 GLY A N 1
ATOM 773 C CA . GLY A 1 100 ? 0.963 2.109 21.392 1.00 42.56 100 GLY A CA 1
ATOM 774 C C . GLY A 1 100 ? 1.402 0.690 21.034 1.00 42.56 100 GLY A C 1
ATOM 775 O O . GLY A 1 100 ? 0.863 -0.293 21.530 1.00 42.56 100 GLY A O 1
ATOM 776 N N . LEU A 1 101 ? 2.405 0.582 20.168 1.00 38.44 101 LEU A N 1
ATOM 777 C CA . LEU A 1 101 ? 3.255 -0.593 20.073 1.00 38.44 101 LEU A CA 1
ATOM 778 C C . LEU A 1 101 ? 4.181 -0.548 21.288 1.00 38.44 101 LEU A C 1
ATOM 780 O O . LEU A 1 101 ? 5.169 0.183 21.302 1.00 38.44 101 LEU A O 1
ATOM 784 N N . GLY A 1 102 ? 3.861 -1.323 22.321 1.00 34.72 102 GLY A N 1
ATOM 785 C CA . GLY A 1 102 ? 4.697 -1.510 23.511 1.00 34.72 102 GLY A CA 1
ATOM 786 C C . GLY A 1 102 ? 6.077 -2.136 23.247 1.00 34.72 102 GLY A C 1
ATOM 787 O O . GLY A 1 102 ? 6.711 -2.596 24.188 1.00 34.72 102 GLY A O 1
ATOM 788 N N . ARG A 1 103 ? 6.572 -2.178 22.002 1.00 36.09 103 ARG A N 1
ATOM 789 C CA . ARG A 1 103 ? 7.940 -2.574 21.636 1.00 36.09 103 ARG A CA 1
ATOM 790 C C . ARG A 1 103 ? 8.388 -1.791 20.399 1.00 36.09 103 ARG A C 1
ATOM 792 O O . ARG A 1 103 ? 7.573 -1.496 19.536 1.00 36.09 103 ARG A O 1
ATOM 799 N N . TYR A 1 104 ? 9.691 -1.513 20.328 1.00 42.09 104 TYR A N 1
ATOM 800 C CA . TYR A 1 104 ? 10.418 -0.693 19.340 1.00 42.09 104 TYR A CA 1
ATOM 801 C C . TYR A 1 104 ? 10.548 0.797 19.670 1.00 42.09 104 TYR A C 1
ATOM 803 O O . TYR A 1 104 ? 10.198 1.698 18.909 1.00 42.09 104 TYR A O 1
ATOM 811 N N . ARG A 1 105 ? 11.186 1.053 20.814 1.00 36.09 105 ARG A N 1
ATOM 812 C CA . ARG A 1 105 ? 11.904 2.301 21.063 1.00 36.09 105 ARG A CA 1
ATOM 813 C C . ARG A 1 105 ? 13.303 2.181 20.445 1.00 36.09 105 ARG A C 1
ATOM 815 O O . ARG A 1 105 ? 14.204 1.655 21.085 1.00 36.09 105 ARG A O 1
ATOM 822 N N . GLY A 1 106 ? 13.477 2.649 19.208 1.00 41.06 106 GLY A N 1
ATOM 823 C CA . GLY A 1 106 ? 14.818 2.842 18.645 1.00 41.06 106 GLY A CA 1
ATOM 824 C C . GLY A 1 106 ? 14.928 2.803 17.126 1.00 41.06 106 GLY A C 1
ATOM 825 O O . GLY A 1 106 ? 15.525 1.867 16.620 1.00 41.06 106 GLY A O 1
ATOM 826 N N . SER A 1 107 ? 14.422 3.819 16.412 1.00 43.44 107 SER A N 1
ATOM 827 C CA . SER A 1 107 ? 14.901 4.174 15.057 1.00 43.44 107 SER A CA 1
ATOM 828 C C . SER A 1 107 ? 14.080 5.322 14.452 1.00 43.44 107 SER A C 1
ATOM 830 O O . SER A 1 107 ? 13.171 5.080 13.666 1.00 43.44 107 SER A O 1
ATOM 832 N N . TYR A 1 108 ? 14.384 6.578 14.796 1.00 46.69 108 TYR A N 1
ATOM 833 C CA . TYR A 1 108 ? 13.790 7.743 14.105 1.00 46.69 108 TYR A CA 1
ATOM 834 C C . TYR A 1 108 ? 14.803 8.550 13.282 1.00 46.69 108 TYR A C 1
ATOM 836 O O . TYR A 1 108 ? 14.413 9.191 12.318 1.00 46.69 108 TYR A O 1
ATOM 844 N N . GLY A 1 109 ? 16.107 8.435 13.556 1.00 38.56 109 GLY A N 1
ATOM 845 C CA . GLY A 1 109 ? 17.150 9.133 12.789 1.00 38.56 109 GLY A CA 1
ATOM 846 C C . GLY A 1 109 ? 17.621 8.440 11.502 1.00 38.56 109 GLY A C 1
ATOM 847 O O . GLY A 1 109 ? 18.552 8.929 10.879 1.00 38.56 109 GLY A O 1
ATOM 848 N N . ARG A 1 110 ? 17.050 7.288 11.107 1.00 43.06 110 ARG A N 1
ATOM 849 C CA . ARG A 1 110 ? 17.640 6.417 10.062 1.00 43.06 110 ARG A CA 1
ATOM 850 C C . ARG A 1 110 ? 16.843 6.303 8.750 1.00 43.06 110 ARG A C 1
ATOM 852 O O . ARG A 1 110 ? 17.344 5.689 7.819 1.00 43.06 110 ARG A O 1
ATOM 859 N N . TYR A 1 111 ? 15.633 6.863 8.656 1.00 48.84 111 TYR A N 1
ATOM 860 C CA . TYR A 1 111 ? 14.733 6.601 7.513 1.00 48.84 111 TYR A CA 1
ATOM 861 C C . TYR A 1 111 ? 14.637 7.721 6.466 1.00 48.84 111 TYR A C 1
ATOM 863 O O . TYR A 1 111 ? 14.159 7.462 5.369 1.00 48.84 111 TYR A O 1
ATOM 871 N N . PHE A 1 112 ? 15.104 8.936 6.764 1.00 46.91 112 PHE A N 1
ATOM 872 C CA . PHE A 1 112 ? 15.054 10.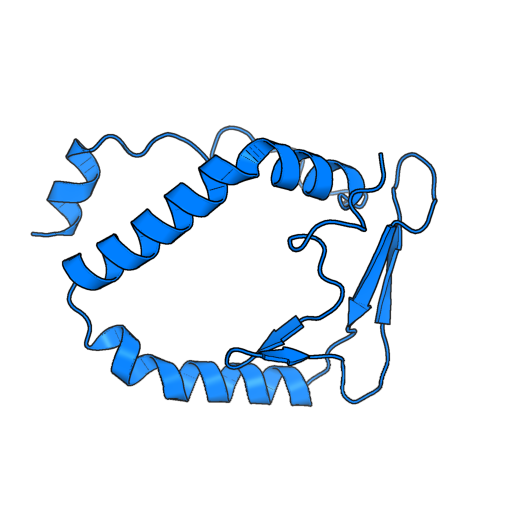081 5.842 1.00 46.91 112 PHE A CA 1
ATOM 873 C C . PHE A 1 112 ? 16.340 10.912 5.926 1.00 46.91 112 PHE A C 1
ATOM 875 O O . PHE A 1 112 ? 16.309 12.103 6.220 1.00 46.91 112 PHE A O 1
ATOM 882 N N . HIS A 1 113 ? 17.492 10.276 5.708 1.00 49.31 113 HIS A N 1
ATOM 883 C CA . HIS A 1 113 ? 18.693 11.036 5.364 1.00 49.31 113 HIS A CA 1
ATOM 884 C C . HIS A 1 113 ? 18.596 11.414 3.877 1.00 49.31 113 HIS A C 1
ATOM 886 O O . HIS A 1 113 ? 18.221 10.545 3.081 1.00 49.31 113 HIS A O 1
ATOM 892 N N . PRO A 1 114 ? 18.913 12.656 3.472 1.00 45.16 114 PRO A N 1
ATOM 893 C CA . PRO A 1 114 ? 19.117 12.976 2.065 1.00 45.16 114 PRO A CA 1
ATOM 894 C C . PRO A 1 114 ? 20.120 11.975 1.483 1.00 45.16 114 PRO A C 1
ATOM 896 O O . PRO A 1 114 ? 21.177 11.738 2.074 1.00 45.16 114 PRO A O 1
ATOM 899 N N . LEU A 1 115 ? 19.752 11.315 0.386 1.00 48.81 115 LEU A N 1
ATOM 900 C CA . LEU A 1 115 ? 20.719 10.566 -0.405 1.00 48.81 115 LEU A CA 1
ATOM 901 C C . LEU A 1 115 ? 21.566 11.613 -1.122 1.00 48.81 115 LEU A C 1
ATOM 903 O O . LEU A 1 115 ? 21.045 12.299 -1.996 1.00 48.81 115 LEU A O 1
ATOM 907 N N . ASP A 1 116 ? 22.826 11.757 -0.720 1.00 45.72 116 ASP A N 1
ATOM 908 C CA . ASP A 1 116 ? 23.792 12.572 -1.454 1.00 45.72 116 ASP A CA 1
ATOM 909 C C . ASP A 1 116 ? 23.894 12.043 -2.897 1.00 45.72 116 ASP A C 1
ATOM 911 O O . ASP A 1 116 ? 23.997 10.826 -3.109 1.00 45.72 116 ASP A O 1
ATOM 915 N N . ASP A 1 117 ? 23.851 12.945 -3.882 1.00 48.56 117 ASP A N 1
ATOM 916 C CA . ASP A 1 117 ? 23.785 12.621 -5.318 1.00 48.56 117 ASP A CA 1
ATOM 917 C C . ASP A 1 117 ? 24.930 11.695 -5.788 1.00 48.56 117 ASP A C 1
ATOM 919 O O . ASP A 1 117 ? 24.738 10.861 -6.679 1.00 48.56 117 ASP A O 1
ATOM 923 N N . ASP A 1 118 ? 26.081 11.731 -5.109 1.00 44.12 118 ASP A N 1
ATOM 924 C CA . ASP A 1 118 ? 27.241 10.861 -5.354 1.00 44.12 118 ASP A CA 1
ATOM 925 C C . ASP A 1 118 ? 26.951 9.362 -5.163 1.00 44.12 118 ASP A C 1
ATOM 927 O O . ASP A 1 118 ? 27.581 8.507 -5.794 1.00 44.12 118 ASP A O 1
ATOM 931 N N . LYS A 1 119 ? 25.988 8.995 -4.307 1.00 47.09 119 LYS A N 1
ATOM 932 C CA . LYS A 1 119 ? 25.643 7.581 -4.082 1.00 47.09 119 LYS A CA 1
ATOM 933 C C . LYS A 1 119 ? 24.706 7.022 -5.148 1.00 47.09 119 LYS A C 1
ATOM 935 O O . LYS A 1 119 ? 24.709 5.812 -5.365 1.00 47.09 119 LYS A O 1
ATOM 940 N N . LEU A 1 120 ? 23.942 7.869 -5.839 1.00 46.19 120 LEU A N 1
ATOM 941 C CA . LEU A 1 120 ? 23.032 7.431 -6.901 1.00 46.19 120 LEU A CA 1
ATOM 942 C C . LEU A 1 120 ? 23.782 7.060 -8.188 1.00 46.19 120 LEU A C 1
ATOM 944 O O . LEU A 1 120 ? 23.359 6.139 -8.886 1.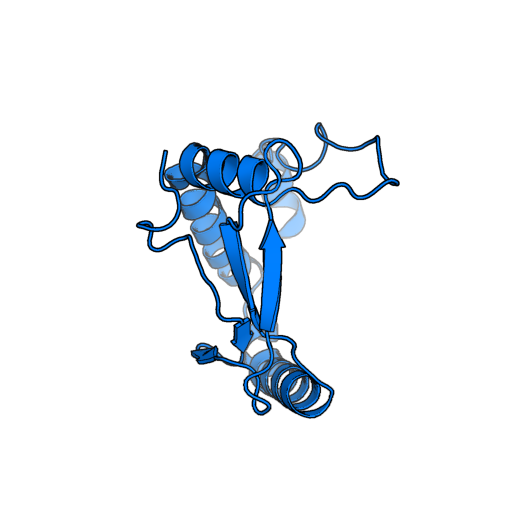00 46.19 120 LEU A O 1
ATOM 948 N N . GLN A 1 121 ? 24.922 7.699 -8.471 1.00 44.72 121 GLN A N 1
ATOM 949 C CA . GLN A 1 121 ? 25.723 7.389 -9.661 1.00 44.72 121 GLN A CA 1
ATOM 950 C C . GLN A 1 121 ? 26.409 6.015 -9.586 1.00 44.72 121 GLN A C 1
ATOM 952 O O . GLN A 1 121 ? 26.516 5.334 -10.600 1.00 44.72 121 GLN A O 1
ATOM 957 N N . ARG A 1 122 ? 26.796 5.551 -8.389 1.00 44.09 122 ARG A N 1
ATOM 958 C CA . ARG A 1 122 ? 27.457 4.243 -8.191 1.00 44.09 122 ARG A CA 1
ATOM 959 C C . ARG A 1 122 ? 26.540 3.021 -8.283 1.00 44.09 122 ARG A C 1
ATOM 961 O O . ARG A 1 122 ? 27.036 1.912 -8.412 1.00 44.09 122 ARG A O 1
ATOM 968 N N . VAL A 1 123 ? 25.224 3.200 -8.186 1.00 46.22 123 VAL A N 1
ATOM 969 C CA . VAL A 1 123 ? 24.242 2.101 -8.319 1.00 46.22 123 VAL A CA 1
ATOM 970 C C . VAL A 1 123 ? 23.758 1.962 -9.774 1.00 46.22 123 VAL A C 1
ATOM 972 O O . VAL A 1 123 ? 23.048 1.019 -10.114 1.00 46.22 123 VAL A O 1
ATOM 975 N N . ALA A 1 124 ? 24.136 2.905 -10.643 1.00 43.25 124 ALA A N 1
ATOM 976 C CA . ALA A 1 124 ? 23.757 2.949 -12.053 1.00 43.25 124 ALA A CA 1
ATOM 977 C C . ALA A 1 124 ? 24.873 2.501 -13.023 1.00 43.25 124 ALA A C 1
ATOM 979 O O . ALA A 1 124 ? 24.659 2.558 -14.234 1.00 43.25 124 ALA A O 1
ATOM 980 N N . SER A 1 125 ? 26.024 2.064 -12.500 1.00 37.75 125 SER A N 1
ATOM 981 C CA . SER A 1 125 ? 27.144 1.434 -13.222 1.00 37.75 125 SER A CA 1
ATOM 982 C C . SER A 1 125 ? 27.179 -0.064 -12.960 1.00 37.75 125 SER A C 1
ATOM 984 O O . SER A 1 125 ? 27.310 -0.829 -13.935 1.00 37.75 125 SER A O 1
#

Foldseek 3Di:
DQLPPDPPDAQFDQALNDGHAAPVNDWDFFFFPVPRHTNHIHHPHDPVSVVRRVVSCVVCVVVVVPDAPVVVVVVVVVVVVVCVVCVVSVVVVCNRRDDPPVDDPDDDPPDDDPDDPVVSVVVRD

Secondary structure (DSSP, 8-state):
--GGGSTT---SEEETTEEE--TT--EEEEE-TTT--EEEEEE---HHHHHHHHHHHHHHHHHHHTS-HHHHHHHHHHHHHHHHHTHHHHHHHHHHH----SS----SSSS-----HHHHHTT--

Sequence (125 aa):
MPVQNTVLFRQQAFIDGEWVHADSGQVITVSNPATGETVGTVPRMGATETCRAIEAANRALPAWRSLTAKERAVKLRRWFELMMANQEALARLMTVARKGLGRYRGSYGRYFHPLDDDKLQRVAS

Nearest PDB structures (foldseek):
  8s33-assembly2_F  TM=9.853E-01  e=1.785E-07  Acinetobacter baumannii
  3ek1-assembly1_C  TM=9.663E-01  e=4.626E-06  Brucella abortus 2308
  8c54-assembly1_D  TM=9.687E-01  e=1.097E-05  Rhizobium leguminosarum bv. trifolii SRDI565
  9izx-assembly1_D  TM=8.911E-01  e=3.393E-05  Homo sapiens
  9izx-assembly1_B  TM=8.928E-01  e=9.820E-05  Homo sapiens

Mean predicted aligned error: 10.26 Å

Solvent-accessible surface area (backbone atoms only — not comparable to full-atom values): 7832 Å² total; per-residue (Å²): 133,80,63,72,83,38,95,82,53,70,58,48,44,83,47,82,93,39,78,40,71,24,93,84,69,42,64,43,81,41,38,22,70,92,77,66,46,78,75,50,46,37,43,52,68,52,70,69,58,50,49,53,38,52,52,38,51,61,68,48,41,64,69,60,68,69,49,51,68,66,61,50,47,53,56,53,50,53,51,49,53,56,47,61,79,39,42,69,62,52,50,53,48,52,65,50,61,48,58,84,63,94,67,84,93,80,82,80,88,76,83,80,67,84,78,58,71,77,62,59,60,70,76,71,111

pLDDT: mean 80.28, std 21.36, range [34.72, 98.38]

Radius of gyration: 18.11 Å; Cα contacts (8 Å, |Δi|>4): 94; chains: 1; bounding box: 44×34×41 Å

InterPro domains:
  IPR015590 Aldehyde dehydrogenase domain [PF00171] (19-96)
  IP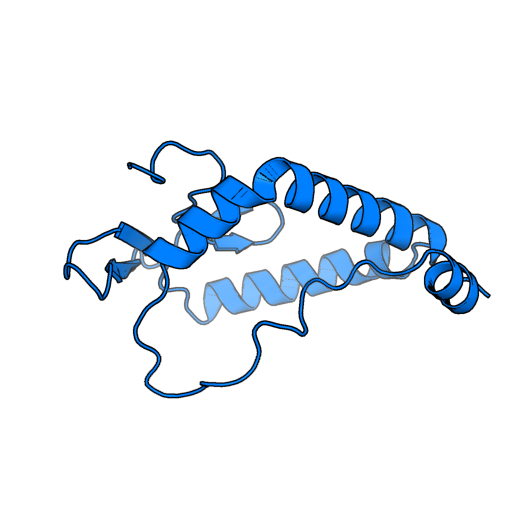R016161 Aldehyde/histidinol dehydrogenase [SSF53720] (4-96)
  IPR016162 Aldehyde dehydrogenase, N-terminal [G3DSA:3.40.605.10] (3-110)
  IPR050740 Aldehyde Dehydrogenase Superfamily [PTHR43353] (5-96)